Protein AF-A0AAN6E9J6-F1 (afdb_monomer)

Foldseek 3Di:
DVCVVPVVVVVVVVVVVVVVDDPVVVVVDDPDDPDDPVPPPQVQLLVLLVVLLCLLQPVCSVVVLCVVCVVPVVVSVCNSRVVSRVPQSPPPPPHNLRSLLVVLLVVLVVPPVVVNVSSLSSSVSVPDDPVSNVVSNVVSVVVVVVVVVVVD

Sequence (152 aa):
MVTTIGTPRIINSTAALMDAVPETIKERLPKTSLRCKDDYNYDAIRQRGLDMWKGVYSKQAEKLEGKIGGWYPDLLEVIQTDLYGRILSDCRILDAKSTELCTIGALFPSNVPAQLKSHVIGAGRLGASSDEIEAAKAIAKLVCIQATALRD

Solvent-accessible surface area (backbone atoms only — not comparable to full-atom values): 8364 Å² total; per-residue (Å²): 110,81,59,72,77,47,48,66,57,52,53,53,53,49,52,56,48,56,71,72,50,54,67,83,56,60,73,72,48,81,92,63,74,89,80,51,80,88,70,67,49,61,68,62,28,32,50,46,3,48,52,46,47,38,52,41,43,44,94,48,32,66,63,50,48,55,52,44,36,71,73,38,52,68,58,41,50,46,44,34,33,50,46,27,14,64,55,57,48,50,54,89,84,42,48,68,32,58,42,32,43,52,47,41,32,56,31,56,79,63,72,41,66,72,56,35,55,49,40,56,56,9,20,43,65,53,67,40,49,72,66,59,53,51,49,32,50,48,55,30,49,51,54,51,52,55,62,53,67,76,74,115

pLDDT: mean 92.51, std 9.11, range [45.44, 98.62]

Mean predicted aligned error: 4.1 Å

Structure (mmCIF, N/CA/C/O backbone):
data_AF-A0AAN6E9J6-F1
#
_entry.id   AF-A0AAN6E9J6-F1
#
loop_
_atom_site.group_PDB
_atom_site.id
_atom_site.type_symbol
_atom_site.label_atom_id
_atom_site.label_alt_id
_atom_site.label_comp_id
_atom_site.label_asym_id
_atom_site.label_entity_id
_atom_site.label_seq_id
_atom_site.pdbx_PDB_ins_code
_atom_site.Cartn_x
_atom_site.Cartn_y
_atom_site.Cartn_z
_atom_site.occupancy
_atom_site.B_iso_or_equiv
_atom_site.auth_seq_id
_atom_site.auth_comp_id
_atom_site.auth_asym_id
_atom_site.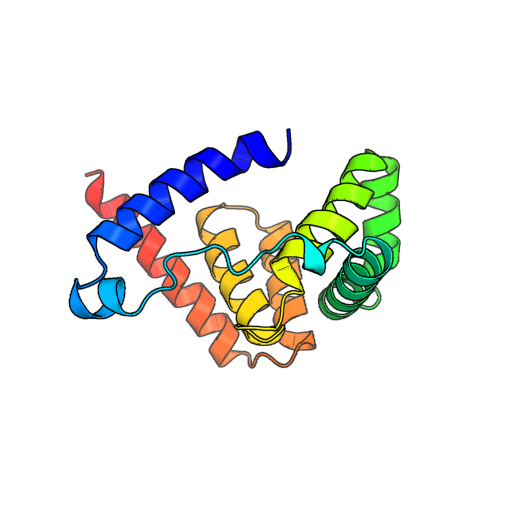auth_atom_id
_atom_site.pdbx_PDB_model_num
ATOM 1 N N . MET A 1 1 ? 17.278 -0.990 7.251 1.00 58.69 1 MET A N 1
ATOM 2 C CA . MET A 1 1 ? 16.786 0.388 7.495 1.00 58.69 1 MET A CA 1
ATOM 3 C C . MET A 1 1 ? 15.333 0.616 7.076 1.00 58.69 1 MET A C 1
ATOM 5 O O . MET A 1 1 ? 14.624 1.253 7.841 1.00 58.69 1 MET A O 1
ATOM 9 N N . VAL A 1 2 ? 14.850 0.110 5.927 1.00 69.38 2 VAL A N 1
ATOM 10 C CA . VAL A 1 2 ? 13.437 0.297 5.502 1.00 69.38 2 VAL A CA 1
ATOM 11 C C . VAL A 1 2 ? 12.441 -0.186 6.567 1.00 69.38 2 VAL A C 1
ATOM 13 O O . VAL A 1 2 ? 11.518 0.534 6.937 1.00 69.38 2 VAL A O 1
ATOM 16 N N . THR A 1 3 ? 12.674 -1.370 7.132 1.00 74.50 3 THR A N 1
ATOM 17 C CA . THR A 1 3 ? 11.813 -1.969 8.162 1.00 74.50 3 THR A CA 1
ATOM 18 C C . THR A 1 3 ? 11.868 -1.222 9.496 1.00 74.50 3 THR A C 1
ATOM 20 O O . THR A 1 3 ? 10.846 -1.024 10.140 1.00 74.50 3 THR A O 1
ATOM 23 N N . THR A 1 4 ? 13.036 -0.732 9.913 1.00 82.56 4 THR A N 1
ATOM 24 C CA . THR A 1 4 ? 13.220 -0.138 11.248 1.00 82.56 4 THR A CA 1
ATOM 25 C C . THR A 1 4 ? 12.529 1.216 11.423 1.00 82.56 4 THR A C 1
ATOM 27 O O . THR A 1 4 ? 12.184 1.568 12.545 1.00 82.56 4 THR A O 1
ATOM 30 N N . ILE A 1 5 ? 12.285 1.960 10.337 1.00 85.12 5 ILE A N 1
ATOM 31 C CA . ILE A 1 5 ? 11.584 3.257 10.382 1.00 85.12 5 ILE A CA 1
ATOM 32 C C . ILE A 1 5 ? 10.061 3.069 10.552 1.00 85.12 5 ILE A C 1
ATOM 34 O O . ILE A 1 5 ? 9.398 3.904 11.166 1.00 85.12 5 ILE A O 1
ATOM 38 N N . GLY A 1 6 ? 9.497 1.975 10.022 1.00 87.81 6 GLY A N 1
ATOM 39 C CA . GLY A 1 6 ? 8.046 1.740 9.989 1.00 87.81 6 GLY A CA 1
ATOM 40 C C . GLY A 1 6 ? 7.529 0.708 10.994 1.00 87.81 6 GLY A C 1
ATOM 41 O O . GLY A 1 6 ? 6.453 0.895 11.562 1.00 87.81 6 GLY A O 1
ATOM 42 N N . THR A 1 7 ? 8.284 -0.363 11.254 1.00 90.75 7 THR A N 1
ATOM 43 C CA . THR A 1 7 ? 7.815 -1.508 12.053 1.00 90.75 7 THR A CA 1
ATOM 44 C C . THR A 1 7 ? 7.352 -1.130 13.465 1.00 90.75 7 THR A C 1
ATOM 46 O O . THR A 1 7 ? 6.261 -1.562 13.834 1.00 90.75 7 THR A O 1
ATOM 49 N N . PRO A 1 8 ? 8.071 -0.298 14.250 1.00 92.81 8 PRO A N 1
ATOM 50 C CA . PRO A 1 8 ? 7.597 0.085 15.583 1.00 92.81 8 PRO A CA 1
ATOM 51 C C . PRO A 1 8 ? 6.229 0.783 15.559 1.00 92.81 8 PRO A C 1
ATOM 53 O O . PRO A 1 8 ? 5.381 0.518 16.409 1.00 92.81 8 PRO A O 1
ATOM 56 N N . ARG A 1 9 ? 5.974 1.631 14.549 1.00 90.75 9 ARG A N 1
ATOM 57 C CA . ARG A 1 9 ? 4.670 2.292 14.380 1.00 90.75 9 ARG A CA 1
ATOM 58 C C . ARG A 1 9 ? 3.576 1.278 14.066 1.00 90.75 9 ARG A C 1
ATOM 60 O O . ARG A 1 9 ? 2.510 1.357 14.660 1.00 90.75 9 ARG A O 1
ATOM 67 N N . ILE A 1 10 ? 3.851 0.311 13.188 1.00 91.88 10 ILE A N 1
ATOM 68 C CA . ILE A 1 10 ? 2.895 -0.753 12.847 1.00 91.88 10 ILE A CA 1
ATOM 69 C C . ILE A 1 10 ? 2.544 -1.589 14.082 1.00 91.88 10 ILE A C 1
ATOM 71 O O . ILE A 1 10 ? 1.364 -1.856 14.299 1.00 91.88 10 ILE A O 1
ATOM 75 N N . ILE A 1 11 ? 3.529 -1.962 14.908 1.00 94.50 11 ILE A N 1
ATOM 76 C CA . ILE A 1 11 ? 3.296 -2.720 16.149 1.00 94.50 11 ILE A CA 1
ATOM 77 C C . ILE A 1 11 ? 2.343 -1.947 17.068 1.00 94.50 11 ILE A C 1
ATOM 79 O O . ILE A 1 11 ? 1.299 -2.474 17.448 1.00 94.50 11 ILE A O 1
ATOM 83 N N . ASN A 1 12 ? 2.653 -0.680 17.351 1.00 93.50 12 ASN A N 1
ATOM 84 C CA . ASN A 1 12 ? 1.847 0.145 18.252 1.00 93.50 12 ASN A CA 1
ATOM 85 C C . ASN A 1 12 ? 0.436 0.400 17.703 1.00 93.50 12 ASN A C 1
ATOM 87 O O . ASN A 1 12 ? -0.544 0.280 18.433 1.00 93.50 12 ASN A O 1
ATOM 91 N N . SER A 1 13 ? 0.315 0.722 16.412 1.00 90.88 13 SER A N 1
ATOM 92 C CA . SER A 1 13 ? -0.986 0.948 15.775 1.00 90.88 13 SER A CA 1
ATOM 93 C C . SER A 1 13 ? -1.835 -0.320 15.729 1.00 90.88 13 SER A C 1
ATOM 95 O O . SER A 1 13 ? -3.045 -0.237 15.909 1.00 90.88 13 SER A O 1
ATOM 97 N N . THR A 1 14 ? -1.221 -1.488 15.526 1.00 94.31 14 THR A N 1
ATOM 98 C CA . THR A 1 14 ? -1.943 -2.766 15.541 1.00 94.31 14 THR A CA 1
ATOM 99 C C . THR A 1 14 ? -2.424 -3.101 16.947 1.00 94.31 14 THR A C 1
ATOM 101 O O . THR A 1 14 ? -3.573 -3.495 17.094 1.00 94.31 14 THR A O 1
ATOM 104 N N . ALA A 1 15 ? -1.598 -2.902 17.980 1.00 95.62 15 ALA A N 1
ATOM 105 C CA . ALA A 1 15 ? -2.017 -3.105 19.367 1.00 95.62 15 ALA A CA 1
ATOM 106 C C . ALA A 1 15 ? -3.229 -2.224 19.719 1.00 95.62 15 ALA A C 1
ATOM 108 O O . ALA A 1 15 ? -4.266 -2.745 20.114 1.00 95.62 15 ALA A O 1
ATOM 109 N N . ALA A 1 16 ? -3.145 -0.918 19.443 1.00 93.00 16 ALA A N 1
ATOM 110 C CA . ALA A 1 16 ? -4.244 0.016 19.688 1.00 93.00 16 ALA A CA 1
ATOM 111 C C . ALA A 1 16 ? -5.513 -0.318 18.880 1.00 93.00 16 ALA A C 1
ATOM 113 O O . ALA A 1 16 ? -6.625 -0.185 19.386 1.00 93.00 16 ALA A O 1
ATOM 114 N N . LEU A 1 17 ? -5.363 -0.774 17.628 1.00 92.56 17 LEU A N 1
ATOM 115 C CA . LEU A 1 17 ? -6.491 -1.261 16.833 1.00 92.56 17 LEU A CA 1
ATOM 116 C C . LEU A 1 17 ? -7.134 -2.475 17.504 1.00 92.56 17 LEU A C 1
ATOM 118 O O . LEU A 1 17 ? -8.349 -2.506 17.663 1.00 92.56 17 LEU A O 1
ATOM 122 N N . MET A 1 18 ? -6.333 -3.460 17.908 1.00 95.75 18 MET A N 1
ATOM 123 C CA . MET A 1 18 ? -6.840 -4.667 18.549 1.00 95.75 18 MET A CA 1
ATOM 124 C C . MET A 1 18 ? -7.546 -4.356 19.870 1.00 95.75 18 MET A C 1
ATOM 126 O O . MET A 1 18 ? -8.576 -4.965 20.129 1.00 95.75 18 MET A O 1
ATOM 130 N N . ASP A 1 19 ? -7.091 -3.382 20.655 1.00 95.69 19 ASP A N 1
ATOM 131 C CA . ASP A 1 19 ? -7.790 -2.957 21.877 1.00 95.69 19 ASP A CA 1
ATOM 132 C C . ASP A 1 19 ? -9.204 -2.422 21.592 1.00 95.69 19 ASP A C 1
ATOM 134 O O . ASP A 1 19 ? -10.127 -2.668 22.366 1.00 95.69 19 ASP A O 1
ATOM 138 N N . ALA A 1 20 ? -9.397 -1.749 20.454 1.00 94.12 20 ALA A N 1
ATOM 139 C CA . ALA A 1 20 ? -10.686 -1.193 20.040 1.00 94.12 20 ALA A CA 1
ATOM 140 C C . ALA A 1 20 ? -11.615 -2.200 19.328 1.00 94.12 20 ALA A C 1
ATOM 142 O O . ALA A 1 20 ? -12.809 -1.934 19.174 1.00 94.12 20 ALA A O 1
ATOM 143 N N . VAL A 1 21 ? -11.100 -3.343 18.862 1.00 95.88 21 VAL A N 1
ATOM 144 C CA . VAL A 1 21 ? -11.899 -4.360 18.158 1.00 95.88 21 VAL A CA 1
ATOM 145 C C . VAL A 1 21 ? -12.730 -5.173 19.170 1.00 95.88 21 VAL A C 1
ATOM 147 O O . VAL A 1 21 ? -12.165 -5.701 20.127 1.00 95.88 21 VAL A O 1
ATOM 150 N N . PRO A 1 22 ? -14.051 -5.351 18.969 1.00 97.50 22 PRO A N 1
ATOM 151 C CA . PRO A 1 22 ? -14.873 -6.189 19.847 1.00 97.50 22 PRO A CA 1
ATOM 152 C C . PRO A 1 22 ? -14.409 -7.652 19.895 1.00 97.50 22 PRO A C 1
ATOM 154 O O . PRO A 1 22 ? -14.002 -8.208 18.872 1.00 97.50 22 PRO A O 1
ATOM 157 N N . GLU A 1 23 ? -14.553 -8.316 21.048 1.00 97.31 23 GLU A N 1
ATOM 158 C CA . GLU A 1 23 ? -14.145 -9.725 21.224 1.00 97.31 23 GLU A CA 1
ATOM 159 C C . GLU A 1 23 ? -14.807 -10.671 20.213 1.00 97.31 23 GLU A C 1
ATOM 161 O O . GLU A 1 23 ? -14.140 -11.518 19.621 1.00 97.31 23 GLU A O 1
ATOM 166 N N . THR A 1 24 ? -16.083 -10.440 19.894 1.00 97.44 24 THR A N 1
ATOM 167 C CA . THR A 1 24 ? -16.825 -11.220 18.888 1.00 97.44 24 THR A CA 1
ATOM 168 C C . THR A 1 24 ? -16.195 -11.168 17.492 1.00 97.44 24 THR A C 1
ATOM 170 O O . THR A 1 24 ? -16.361 -12.089 16.692 1.00 97.44 24 THR A O 1
ATOM 173 N N . ILE A 1 25 ? -15.456 -10.101 17.172 1.00 96.62 25 ILE A N 1
ATOM 174 C CA . ILE A 1 25 ? -14.692 -9.988 15.928 1.00 96.62 25 ILE A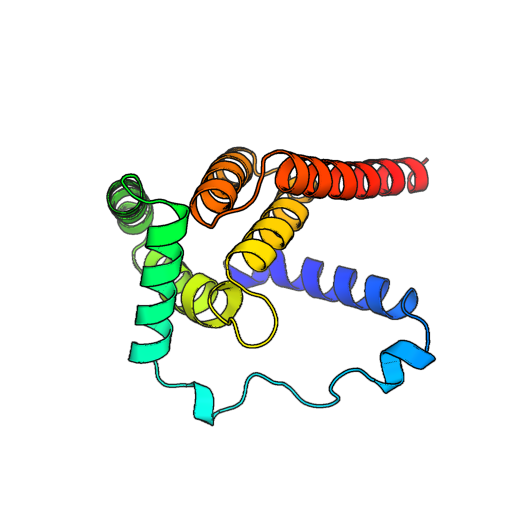 CA 1
ATOM 175 C C . ILE A 1 25 ? -13.313 -10.627 16.091 1.00 96.62 25 ILE A C 1
ATOM 177 O O . ILE A 1 25 ? -12.891 -11.365 15.201 1.00 96.62 25 ILE A O 1
ATOM 181 N N . LYS A 1 26 ? -12.629 -10.420 17.227 1.00 95.62 26 LYS A N 1
ATOM 182 C CA . LYS A 1 26 ? -11.315 -11.031 17.512 1.00 95.62 26 LYS A CA 1
ATOM 183 C C . LYS A 1 26 ? -11.342 -12.555 17.448 1.00 95.62 26 LYS A C 1
ATOM 185 O O . LYS A 1 26 ? -10.375 -13.170 16.989 1.00 95.62 26 LYS A O 1
ATOM 190 N N . GLU A 1 27 ? -12.432 -13.174 17.891 1.00 96.44 27 GLU A N 1
ATOM 191 C CA . GLU A 1 27 ? -12.649 -14.623 17.819 1.00 96.44 27 GLU A CA 1
ATOM 192 C C . GLU A 1 27 ? -12.681 -15.142 16.377 1.00 96.44 27 GLU A C 1
ATOM 194 O O . GLU A 1 27 ? -12.218 -16.249 16.115 1.00 96.44 27 GLU A O 1
ATOM 199 N N . ARG A 1 28 ? -13.142 -14.317 15.431 1.00 95.44 28 ARG A N 1
ATOM 200 C CA . ARG A 1 28 ? -13.255 -14.656 14.004 1.00 95.44 28 ARG A CA 1
ATOM 201 C C . ARG A 1 28 ? -11.976 -14.392 13.207 1.00 95.44 28 ARG A C 1
ATOM 203 O O . ARG A 1 28 ? -11.907 -14.776 12.041 1.00 95.44 28 ARG A O 1
ATOM 210 N N . LEU A 1 29 ? -10.983 -13.720 13.793 1.00 93.19 29 LEU A N 1
ATOM 211 C CA . LEU A 1 29 ? -9.716 -13.439 13.116 1.00 93.19 29 LEU A CA 1
ATOM 212 C C . LEU A 1 29 ? -8.848 -14.705 12.997 1.00 93.19 29 LEU A C 1
ATOM 214 O O . LEU A 1 29 ? -8.833 -15.521 13.926 1.00 93.19 29 LEU A O 1
ATOM 218 N N . PRO A 1 30 ? -8.062 -14.852 11.909 1.00 91.38 30 PRO A N 1
ATOM 219 C CA . PRO A 1 30 ? -7.094 -15.936 11.779 1.00 91.38 30 PRO A CA 1
ATOM 220 C C . PRO A 1 30 ? -6.134 -15.987 12.973 1.00 91.38 30 PRO A C 1
ATOM 222 O O . PRO A 1 30 ? -5.562 -14.971 13.365 1.00 91.38 30 PRO A O 1
ATOM 225 N N . LYS A 1 31 ? -5.935 -17.182 13.542 1.00 90.81 31 LYS A N 1
ATOM 226 C CA . LYS A 1 31 ? -4.993 -17.410 14.657 1.00 90.81 31 LYS A CA 1
ATOM 227 C C . LYS A 1 31 ? -3.589 -17.798 14.190 1.00 90.81 31 LYS A C 1
ATOM 229 O O . LYS A 1 31 ? -2.660 -17.848 14.988 1.00 90.81 31 LYS A O 1
ATOM 234 N N . THR A 1 32 ? -3.432 -18.052 12.895 1.00 90.81 32 THR A N 1
ATOM 235 C CA . THR A 1 32 ? -2.164 -18.385 12.247 1.00 90.81 32 THR A CA 1
ATOM 236 C C . THR A 1 32 ? -1.900 -17.429 11.092 1.00 90.81 32 THR A C 1
ATOM 238 O O . THR A 1 32 ? -2.826 -16.875 10.498 1.00 90.81 32 THR A O 1
ATOM 241 N N . SER A 1 33 ? -0.623 -17.240 10.759 1.00 88.19 33 SER A N 1
ATOM 242 C CA . SER A 1 33 ? -0.229 -16.416 9.616 1.00 88.19 33 SER A CA 1
ATOM 243 C C . SER A 1 33 ? -0.788 -16.991 8.314 1.00 88.19 33 SER A C 1
ATOM 245 O O . SER A 1 33 ? -0.578 -18.164 8.016 1.00 88.19 33 SER A O 1
ATOM 247 N N . LEU A 1 34 ? -1.432 -16.140 7.511 1.00 85.75 34 LEU A N 1
ATOM 248 C CA . LEU A 1 34 ? -1.798 -16.464 6.127 1.00 85.75 34 LEU A CA 1
ATOM 249 C C . LEU A 1 34 ? -0.588 -16.427 5.180 1.00 85.75 34 LEU A C 1
ATOM 251 O O . LEU A 1 34 ? -0.661 -16.910 4.058 1.00 85.75 34 LEU A O 1
ATOM 255 N N . ARG A 1 35 ? 0.537 -15.853 5.621 1.00 84.62 35 ARG A N 1
ATOM 256 C CA . ARG A 1 35 ? 1.815 -15.920 4.904 1.00 84.62 35 ARG A CA 1
ATOM 257 C C . ARG A 1 35 ? 2.526 -17.190 5.354 1.00 84.62 35 ARG A C 1
ATOM 259 O O . ARG A 1 35 ? 3.047 -17.219 6.474 1.00 84.62 35 ARG A O 1
ATOM 266 N N . CYS A 1 36 ? 2.485 -18.229 4.526 1.00 79.00 36 CYS A N 1
ATOM 267 C CA . CYS A 1 36 ? 3.078 -19.534 4.817 1.00 79.00 36 CYS A CA 1
ATOM 268 C C . CYS A 1 36 ? 4.359 -19.763 4.003 1.00 79.00 36 CYS A C 1
ATOM 270 O O . CYS A 1 36 ? 4.650 -19.022 3.063 1.00 79.00 36 CYS A O 1
ATOM 272 N N . LYS A 1 37 ? 5.151 -20.780 4.372 1.00 69.31 37 LYS A N 1
ATOM 273 C CA . LYS A 1 37 ? 6.424 -21.052 3.687 1.00 69.31 37 LYS A CA 1
ATOM 274 C C . LYS A 1 37 ? 6.254 -21.470 2.226 1.00 69.31 37 LYS A C 1
ATOM 276 O O . LYS A 1 37 ? 7.134 -21.201 1.413 1.00 69.31 37 LYS A O 1
ATOM 281 N N . ASP A 1 38 ? 5.113 -22.052 1.894 1.00 66.69 38 ASP A N 1
ATOM 282 C CA . ASP A 1 38 ? 4.823 -22.511 0.539 1.00 66.69 38 ASP A CA 1
ATOM 283 C C . ASP A 1 38 ? 4.576 -21.331 -0.429 1.00 66.69 38 ASP A C 1
ATOM 285 O O . ASP A 1 38 ? 4.674 -21.493 -1.642 1.00 66.69 38 ASP A O 1
ATOM 289 N N . ASP A 1 39 ? 4.384 -20.109 0.095 1.00 70.44 39 ASP A N 1
ATOM 290 C CA . ASP A 1 39 ? 4.260 -18.868 -0.686 1.00 70.44 39 ASP A CA 1
ATOM 291 C C . ASP A 1 39 ? 5.623 -18.260 -1.109 1.00 70.44 39 ASP A C 1
ATOM 293 O O . ASP A 1 39 ? 5.657 -17.201 -1.744 1.00 70.44 39 ASP A O 1
ATOM 297 N N . TYR A 1 40 ? 6.766 -18.874 -0.762 1.00 77.88 40 TYR A N 1
ATOM 298 C CA . TYR A 1 40 ? 8.116 -18.327 -1.000 1.00 77.88 40 TYR A CA 1
ATOM 299 C C . TYR A 1 40 ? 8.683 -18.571 -2.414 1.00 77.88 40 TYR A C 1
ATOM 301 O O . TYR A 1 40 ? 9.898 -18.666 -2.582 1.00 77.88 40 TYR A O 1
ATOM 309 N N . ASN A 1 41 ? 7.851 -18.606 -3.459 1.00 91.19 41 ASN A N 1
ATOM 310 C CA . ASN A 1 41 ? 8.364 -18.548 -4.832 1.00 91.19 41 ASN A CA 1
ATOM 311 C C . ASN A 1 41 ? 8.796 -17.109 -5.166 1.00 91.19 41 ASN A C 1
ATOM 313 O O . ASN A 1 41 ? 7.957 -16.245 -5.433 1.00 91.19 41 ASN A O 1
ATOM 317 N N . TYR A 1 42 ? 10.107 -16.861 -5.124 1.00 92.12 42 TYR A N 1
ATOM 318 C CA . TYR A 1 42 ? 10.692 -15.539 -5.346 1.00 92.12 42 TYR A CA 1
ATOM 319 C C . TYR A 1 42 ? 10.289 -14.934 -6.697 1.00 92.12 42 TYR A C 1
ATOM 321 O O . TYR A 1 42 ? 9.823 -13.797 -6.722 1.00 92.12 42 TYR A O 1
ATOM 329 N N . ASP A 1 43 ? 10.387 -15.690 -7.792 1.00 94.69 43 ASP A N 1
ATOM 330 C CA . ASP A 1 43 ? 10.079 -15.174 -9.130 1.00 94.69 43 ASP A CA 1
ATOM 331 C C . ASP A 1 43 ? 8.604 -14.793 -9.251 1.00 94.69 43 ASP A C 1
ATOM 333 O O . ASP A 1 43 ? 8.271 -13.718 -9.750 1.00 94.69 43 ASP A O 1
ATOM 337 N N . ALA A 1 44 ? 7.710 -15.625 -8.709 1.00 93.31 44 ALA A N 1
ATOM 338 C CA . ALA A 1 44 ? 6.282 -15.333 -8.692 1.00 93.31 44 ALA A CA 1
ATOM 339 C C . ALA A 1 44 ? 5.962 -14.086 -7.854 1.00 93.31 44 ALA A C 1
ATOM 341 O O . ALA A 1 44 ? 5.143 -13.269 -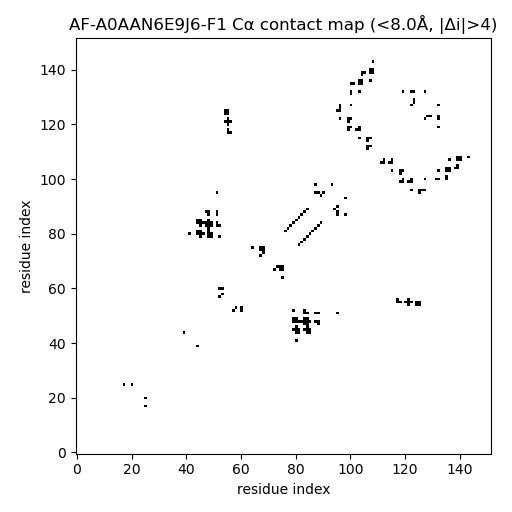8.268 1.00 93.31 44 ALA A O 1
ATOM 342 N N . ILE A 1 45 ? 6.608 -13.927 -6.691 1.00 94.81 45 ILE A N 1
ATOM 343 C CA . ILE A 1 45 ? 6.488 -12.748 -5.818 1.00 94.81 45 ILE A CA 1
ATOM 344 C C . ILE A 1 45 ? 6.958 -11.488 -6.540 1.00 94.81 45 ILE A C 1
ATOM 346 O O . ILE A 1 45 ? 6.259 -10.474 -6.549 1.00 94.81 45 ILE A O 1
ATOM 350 N N . ARG A 1 46 ? 8.144 -11.548 -7.142 1.00 96.19 46 ARG A N 1
ATOM 351 C CA . ARG A 1 46 ? 8.738 -10.412 -7.831 1.00 96.19 46 ARG A CA 1
ATOM 352 C C . ARG A 1 46 ? 7.898 -10.009 -9.036 1.00 96.19 46 ARG A C 1
ATOM 354 O O . ARG A 1 46 ? 7.630 -8.825 -9.212 1.00 96.19 46 ARG A O 1
ATOM 361 N N . GLN A 1 47 ? 7.413 -10.980 -9.809 1.00 97.12 47 GLN A N 1
ATOM 362 C CA . GLN A 1 47 ? 6.575 -10.724 -10.976 1.00 97.12 47 GLN A CA 1
ATOM 363 C C . GLN A 1 47 ? 5.283 -9.988 -10.603 1.00 97.12 47 GLN A C 1
ATOM 365 O O . GLN A 1 47 ? 5.031 -8.906 -11.128 1.00 97.12 47 GLN A O 1
ATOM 370 N N . ARG A 1 48 ? 4.512 -10.495 -9.630 1.00 95.94 48 ARG A N 1
ATOM 371 C CA . ARG A 1 48 ? 3.281 -9.808 -9.195 1.00 95.94 48 ARG A CA 1
ATOM 372 C C . ARG A 1 48 ? 3.550 -8.431 -8.577 1.00 95.94 48 ARG A C 1
ATOM 374 O O . ARG A 1 48 ? 2.733 -7.522 -8.715 1.00 95.94 48 ARG A O 1
ATOM 381 N N . GLY A 1 49 ? 4.711 -8.251 -7.940 1.00 97.44 49 GLY A N 1
ATOM 382 C CA . GLY A 1 49 ? 5.157 -6.953 -7.439 1.00 97.44 49 GLY A CA 1
ATOM 383 C C . GLY A 1 49 ? 5.393 -5.946 -8.562 1.00 97.44 49 GLY A C 1
ATOM 384 O O . GLY A 1 49 ? 4.899 -4.821 -8.496 1.00 97.44 49 GLY A O 1
ATOM 385 N N . LEU A 1 50 ? 6.079 -6.364 -9.629 1.00 98.00 50 LEU A N 1
ATOM 386 C CA . LEU A 1 50 ? 6.281 -5.545 -10.826 1.00 98.00 50 LEU A CA 1
ATOM 387 C C . LEU A 1 50 ? 4.968 -5.217 -11.537 1.00 98.00 50 LEU A C 1
ATOM 389 O O . LEU A 1 50 ? 4.805 -4.096 -12.020 1.00 98.00 50 LEU A O 1
ATOM 393 N N . ASP A 1 51 ? 4.033 -6.161 -11.594 1.00 97.62 51 ASP A N 1
ATOM 394 C CA . ASP A 1 51 ? 2.730 -5.942 -12.224 1.00 97.62 51 ASP A CA 1
ATOM 395 C C . ASP A 1 51 ? 1.922 -4.889 -11.458 1.00 97.62 51 ASP A C 1
ATOM 397 O O . ASP A 1 51 ? 1.419 -3.934 -12.057 1.00 97.62 51 ASP A O 1
ATOM 401 N N . MET A 1 52 ? 1.887 -4.978 -10.124 1.00 97.81 52 MET A N 1
ATOM 402 C CA . MET A 1 52 ? 1.251 -3.952 -9.298 1.00 97.81 52 MET A CA 1
ATOM 403 C C . MET A 1 52 ? 1.968 -2.599 -9.403 1.00 97.81 52 MET A C 1
ATOM 405 O O . MET A 1 52 ? 1.312 -1.572 -9.574 1.00 97.81 52 MET A O 1
ATOM 409 N N . TRP A 1 53 ? 3.302 -2.579 -9.364 1.00 98.06 53 TRP A N 1
ATOM 410 C CA . TRP A 1 53 ? 4.107 -1.366 -9.542 1.00 98.06 53 TRP A CA 1
ATOM 411 C C . TRP A 1 53 ? 3.785 -0.657 -10.866 1.00 98.06 53 TRP A C 1
ATOM 413 O O . TRP A 1 53 ? 3.541 0.553 -10.895 1.00 98.06 53 TRP A O 1
ATOM 423 N N . LYS A 1 54 ? 3.712 -1.408 -1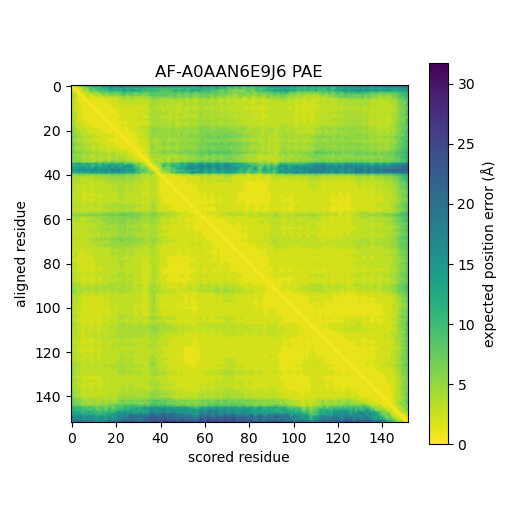1.971 1.00 97.88 54 LYS A N 1
ATOM 424 C CA . LYS A 1 54 ? 3.327 -0.885 -13.290 1.00 97.88 54 LYS A CA 1
ATOM 425 C C . LYS A 1 54 ? 1.879 -0.405 -13.318 1.00 97.88 54 LYS A C 1
ATOM 427 O O . LYS A 1 54 ? 1.612 0.622 -13.939 1.00 97.88 54 LYS A O 1
ATOM 432 N N . GLY A 1 55 ? 0.962 -1.086 -12.632 1.00 97.00 55 GLY A N 1
ATOM 433 C CA . GLY A 1 55 ? -0.423 -0.633 -12.479 1.00 97.00 55 GLY A CA 1
ATOM 434 C C . GLY A 1 55 ? -0.517 0.731 -11.788 1.00 97.00 55 GLY A C 1
ATOM 435 O O . GLY A 1 55 ? -1.192 1.637 -12.280 1.00 97.00 55 GLY A O 1
ATOM 436 N N . VAL A 1 56 ? 0.237 0.917 -10.701 1.00 97.69 56 VAL A N 1
ATOM 437 C CA . VAL A 1 56 ? 0.268 2.165 -9.922 1.00 97.69 56 VAL A CA 1
ATOM 438 C C . VAL A 1 56 ? 0.940 3.299 -10.700 1.00 97.69 56 VAL A C 1
ATOM 440 O O . VAL A 1 56 ? 0.371 4.387 -10.830 1.00 97.69 56 VAL A O 1
ATOM 443 N N . TYR A 1 57 ? 2.139 3.085 -11.251 1.00 97.75 57 TYR A N 1
ATOM 444 C CA . TYR A 1 57 ? 2.952 4.171 -11.820 1.00 97.75 57 TYR A CA 1
ATOM 445 C C . TYR A 1 57 ? 2.842 4.326 -13.341 1.00 97.75 57 TYR A C 1
ATOM 447 O O . TYR A 1 57 ? 3.134 5.409 -13.859 1.00 97.75 57 TYR A O 1
ATOM 455 N N . SER A 1 58 ? 2.373 3.310 -14.068 1.00 96.25 58 SER A N 1
ATOM 456 C CA . SER A 1 58 ? 2.203 3.324 -15.527 1.00 96.25 58 SER A CA 1
ATOM 457 C C . SER A 1 58 ? 3.460 3.866 -16.235 1.00 96.25 58 SER A C 1
ATOM 459 O O . SER A 1 58 ? 4.573 3.442 -15.937 1.00 96.25 58 SER A O 1
ATOM 461 N N . LYS A 1 59 ? 3.321 4.861 -17.121 1.00 95.06 59 LYS A N 1
ATOM 462 C CA . LYS A 1 59 ? 4.423 5.504 -17.862 1.00 95.06 59 LYS A CA 1
ATOM 463 C C . LYS A 1 59 ? 5.515 6.126 -16.974 1.00 95.06 59 LYS A C 1
ATOM 465 O O . LYS A 1 59 ? 6.560 6.508 -17.486 1.00 95.06 59 LYS A O 1
ATOM 470 N N . GLN A 1 60 ? 5.272 6.317 -15.674 1.00 95.06 60 GLN A N 1
ATOM 471 C CA . GLN A 1 60 ? 6.270 6.851 -14.741 1.00 95.06 60 GLN A CA 1
ATOM 472 C C . GLN A 1 60 ? 7.125 5.760 -14.081 1.00 95.06 60 GLN A C 1
ATOM 474 O O . GLN A 1 60 ? 8.115 6.117 -13.443 1.00 95.06 60 GLN A O 1
ATOM 479 N N . ALA A 1 61 ? 6.769 4.477 -14.234 1.00 96.56 61 ALA A N 1
ATOM 480 C CA . ALA A 1 61 ? 7.432 3.354 -13.572 1.00 96.56 61 ALA A CA 1
ATOM 481 C C . ALA A 1 61 ? 8.942 3.333 -13.849 1.00 96.56 61 ALA A C 1
ATOM 483 O O . ALA A 1 61 ? 9.725 3.508 -12.922 1.00 96.56 61 ALA A O 1
ATOM 484 N N . GLU A 1 62 ? 9.348 3.257 -15.119 1.00 96.94 62 GLU A N 1
ATOM 485 C CA . GLU A 1 62 ? 10.764 3.166 -15.518 1.00 96.94 62 GLU A CA 1
ATOM 486 C C . GLU A 1 62 ? 11.591 4.371 -15.049 1.00 96.94 62 GLU A C 1
ATOM 488 O O . GLU A 1 62 ? 12.718 4.239 -14.573 1.00 96.94 62 GLU A O 1
ATOM 493 N N . LYS A 1 63 ? 11.015 5.578 -15.122 1.00 97.06 63 LYS A N 1
ATOM 494 C CA . LYS A 1 63 ? 11.686 6.793 -14.639 1.00 97.06 63 LYS A CA 1
ATOM 495 C C . LYS A 1 63 ? 11.913 6.742 -13.127 1.00 97.06 63 LYS A C 1
ATOM 497 O O . LYS A 1 63 ? 12.947 7.207 -12.646 1.00 97.06 63 LYS A O 1
ATOM 502 N N . LEU A 1 64 ? 10.934 6.244 -12.373 1.00 96.62 64 LEU A N 1
ATOM 503 C CA . LEU A 1 64 ? 11.038 6.119 -10.924 1.00 96.62 64 LEU A CA 1
ATOM 504 C C . LEU A 1 64 ? 12.019 5.008 -10.534 1.00 96.62 64 LEU A C 1
ATOM 506 O O . LEU A 1 64 ? 12.822 5.216 -9.628 1.00 96.62 64 LEU A O 1
ATOM 510 N N . GLU A 1 65 ? 12.014 3.891 -11.260 1.00 97.62 65 GLU A N 1
ATOM 511 C CA . GLU A 1 65 ? 12.985 2.801 -11.128 1.00 97.62 65 GLU A CA 1
ATOM 512 C C . GLU A 1 65 ? 14.411 3.301 -11.348 1.00 97.62 65 GLU A C 1
ATOM 514 O O . GLU A 1 65 ? 15.245 3.151 -10.461 1.00 97.62 65 GLU A O 1
ATOM 519 N N . GLY A 1 66 ? 14.684 3.990 -12.461 1.00 98.00 66 GLY A N 1
ATOM 520 C CA . GLY A 1 66 ? 16.011 4.548 -12.734 1.00 98.00 66 GLY A CA 1
ATOM 521 C C . GLY A 1 66 ? 16.468 5.540 -11.661 1.00 98.00 66 GLY A C 1
ATOM 522 O O . GLY A 1 66 ? 17.636 5.557 -11.278 1.00 98.00 66 GLY A O 1
ATOM 523 N N . LYS A 1 67 ? 15.540 6.333 -11.112 1.00 97.75 67 LYS A N 1
ATOM 524 C CA . LYS A 1 67 ? 15.833 7.280 -10.030 1.00 97.75 67 LYS A CA 1
ATOM 525 C C . LYS A 1 67 ? 16.184 6.574 -8.718 1.00 97.75 67 LYS A C 1
ATOM 527 O O . LYS A 1 67 ? 17.200 6.907 -8.118 1.00 97.75 67 LYS A O 1
ATOM 532 N N . ILE A 1 68 ? 15.356 5.630 -8.267 1.00 96.94 68 ILE A N 1
ATOM 533 C CA . ILE A 1 68 ? 15.574 4.907 -7.003 1.00 96.94 68 ILE A CA 1
ATOM 534 C C . ILE A 1 68 ? 16.782 3.976 -7.126 1.00 96.94 68 ILE A C 1
ATOM 536 O O . ILE A 1 68 ? 17.633 3.973 -6.242 1.00 96.94 68 ILE A O 1
ATOM 540 N N . GLY A 1 69 ? 16.897 3.241 -8.233 1.00 97.38 69 GLY A N 1
ATOM 541 C CA . GLY A 1 69 ? 18.030 2.361 -8.512 1.00 97.38 69 GLY A CA 1
ATOM 542 C C . GLY A 1 69 ? 19.350 3.123 -8.616 1.00 97.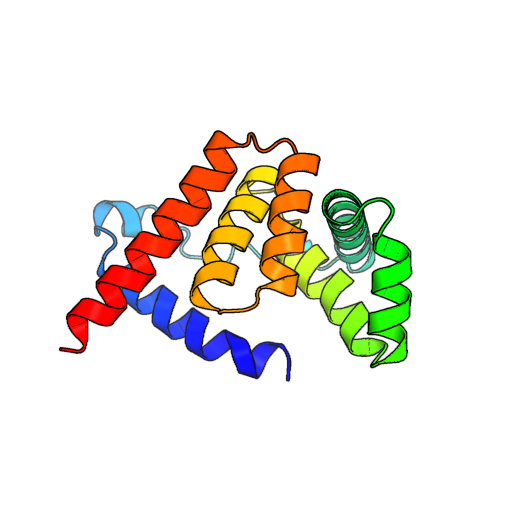38 69 GLY A C 1
ATOM 543 O O . GLY A 1 69 ? 20.365 2.646 -8.121 1.00 97.38 69 GLY A O 1
ATOM 544 N N . GLY A 1 70 ? 19.334 4.344 -9.163 1.00 98.06 70 GLY A N 1
ATOM 545 C CA . GLY A 1 70 ? 20.498 5.233 -9.164 1.00 98.06 70 GLY A CA 1
ATOM 546 C C . GLY A 1 70 ? 20.902 5.740 -7.775 1.00 98.06 70 GLY A C 1
ATOM 547 O O . GLY A 1 70 ? 22.058 6.102 -7.578 1.00 98.06 70 GLY A O 1
ATOM 548 N N . TRP A 1 71 ? 19.981 5.762 -6.804 1.00 96.62 71 TRP A N 1
ATOM 549 C CA . TRP A 1 71 ? 20.305 6.067 -5.407 1.00 96.62 71 TRP A CA 1
ATOM 550 C C . TRP A 1 71 ? 20.846 4.849 -4.670 1.00 96.62 71 TRP A C 1
ATOM 552 O O . TRP A 1 71 ? 21.856 4.951 -3.979 1.00 96.62 71 TRP A O 1
ATOM 562 N N . TYR A 1 72 ? 20.144 3.720 -4.777 1.00 95.69 72 TYR A N 1
ATOM 563 C CA . TYR A 1 72 ? 20.523 2.470 -4.138 1.00 95.69 72 TYR A CA 1
ATOM 564 C C . TYR A 1 72 ? 19.788 1.281 -4.791 1.00 95.69 72 TYR A C 1
ATOM 566 O O . TYR A 1 72 ? 18.583 1.124 -4.577 1.00 95.69 72 TYR A O 1
ATOM 574 N N . PRO A 1 73 ? 20.482 0.419 -5.558 1.00 95.88 73 PRO A N 1
ATOM 575 C CA . PRO A 1 73 ? 19.856 -0.715 -6.242 1.00 95.88 73 PRO A CA 1
ATOM 576 C C . PRO A 1 73 ? 19.117 -1.684 -5.312 1.00 95.88 73 PRO A C 1
ATOM 578 O O . PRO A 1 73 ? 17.985 -2.057 -5.615 1.00 95.88 73 PRO A O 1
ATOM 581 N N . ASP A 1 74 ? 19.682 -2.028 -4.148 1.00 95.38 74 ASP A N 1
ATOM 582 C CA . ASP A 1 74 ? 19.007 -2.958 -3.228 1.00 95.38 74 ASP A CA 1
ATOM 583 C C . ASP A 1 74 ? 17.711 -2.364 -2.670 1.00 95.38 74 ASP A C 1
ATOM 585 O O . ASP A 1 74 ? 16.766 -3.095 -2.388 1.00 95.38 74 ASP A O 1
ATOM 589 N N . LEU A 1 75 ? 17.629 -1.035 -2.518 1.00 94.69 75 LEU A N 1
ATOM 590 C CA . LEU A 1 75 ? 16.384 -0.390 -2.106 1.00 94.69 75 LEU A CA 1
ATOM 591 C C . LEU A 1 75 ? 15.290 -0.608 -3.152 1.00 94.69 75 LEU A C 1
ATOM 593 O O . LEU A 1 75 ? 14.150 -0.880 -2.780 1.00 94.69 75 LEU A O 1
ATOM 597 N N . LEU A 1 76 ? 15.623 -0.492 -4.440 1.00 96.19 76 LEU A N 1
ATOM 598 C CA . LEU A 1 76 ? 14.669 -0.759 -5.512 1.00 96.19 76 LEU A CA 1
ATOM 599 C C . LEU A 1 76 ? 14.207 -2.221 -5.482 1.00 96.19 76 LEU A C 1
ATOM 601 O O . LEU A 1 76 ? 13.005 -2.475 -5.552 1.00 96.19 76 LEU A O 1
ATOM 605 N N . GLU A 1 77 ? 15.140 -3.156 -5.309 1.00 95.56 77 GLU A N 1
ATOM 606 C CA . GLU A 1 77 ? 14.840 -4.588 -5.241 1.00 95.56 77 GLU A CA 1
ATOM 607 C C . GLU A 1 77 ? 13.940 -4.927 -4.039 1.00 95.56 77 GLU A C 1
ATOM 609 O O . GLU A 1 77 ? 12.911 -5.580 -4.203 1.00 95.56 77 GLU A O 1
ATOM 614 N N . VAL A 1 78 ? 14.238 -4.388 -2.851 1.00 95.38 78 VAL A N 1
ATOM 615 C CA . VAL A 1 78 ? 13.387 -4.535 -1.655 1.00 95.38 78 VAL A CA 1
ATOM 616 C C . VAL A 1 78 ? 11.995 -3.938 -1.885 1.00 95.38 78 VAL A C 1
ATOM 618 O O . VAL A 1 78 ? 10.988 -4.528 -1.493 1.00 95.38 78 VAL A O 1
ATOM 621 N N . ILE A 1 79 ? 11.894 -2.775 -2.536 1.00 95.69 79 ILE A N 1
ATOM 622 C CA . ILE A 1 79 ? 10.596 -2.155 -2.836 1.00 95.69 79 ILE A CA 1
ATOM 623 C C . ILE A 1 79 ? 9.777 -3.032 -3.788 1.00 95.69 79 ILE A C 1
ATOM 625 O O . ILE A 1 79 ? 8.609 -3.299 -3.511 1.00 95.69 79 ILE A O 1
ATOM 629 N N . GLN A 1 80 ? 10.353 -3.482 -4.900 1.00 96.31 80 GLN A N 1
ATOM 630 C CA . GLN A 1 80 ? 9.608 -4.227 -5.917 1.00 96.31 80 GLN A CA 1
ATOM 631 C C . GLN A 1 80 ? 9.246 -5.637 -5.443 1.00 96.31 80 GLN A C 1
ATOM 633 O O . GLN A 1 80 ? 8.103 -6.069 -5.606 1.00 96.31 80 GLN A O 1
ATOM 638 N N . THR A 1 81 ? 10.182 -6.335 -4.807 1.00 95.56 81 THR A N 1
ATOM 639 C CA . THR A 1 81 ? 9.995 -7.734 -4.421 1.00 95.56 81 THR A CA 1
ATOM 640 C C . THR A 1 81 ? 9.310 -7.870 -3.068 1.00 95.56 81 THR A C 1
ATOM 642 O O . THR A 1 81 ? 8.317 -8.588 -2.952 1.00 95.56 81 THR A O 1
ATOM 645 N N . ASP A 1 82 ? 9.781 -7.176 -2.033 1.00 93.19 82 ASP A N 1
ATOM 646 C CA . ASP A 1 82 ? 9.238 -7.367 -0.688 1.00 93.19 82 ASP A CA 1
ATOM 647 C C . ASP A 1 82 ? 8.010 -6.491 -0.436 1.00 93.19 82 ASP A C 1
ATOM 649 O O . ASP A 1 82 ? 6.981 -7.001 0.007 1.00 93.19 82 ASP A O 1
ATOM 653 N N . LEU A 1 83 ? 8.063 -5.193 -0.743 1.00 94.56 83 LEU A N 1
ATOM 654 C CA . LEU A 1 83 ? 6.923 -4.308 -0.479 1.00 94.56 83 LEU A CA 1
ATOM 655 C C . LEU A 1 83 ? 5.799 -4.561 -1.488 1.00 94.56 83 LEU A C 1
ATOM 657 O O . LEU A 1 83 ? 4.698 -4.951 -1.104 1.00 94.56 83 LEU A O 1
ATOM 661 N N . TYR A 1 84 ? 6.065 -4.387 -2.779 1.00 96.88 84 TYR A N 1
ATOM 662 C CA . TYR A 1 84 ? 5.051 -4.605 -3.806 1.00 96.88 84 TYR A CA 1
ATOM 663 C C . TYR A 1 84 ? 4.728 -6.092 -3.969 1.00 96.88 84 TYR A C 1
ATOM 665 O O . TYR A 1 84 ? 3.559 -6.467 -3.927 1.00 96.88 84 TYR A O 1
ATOM 673 N N . GLY A 1 85 ? 5.732 -6.960 -4.091 1.00 95.56 85 GLY A N 1
ATOM 674 C CA . GLY A 1 85 ? 5.519 -8.392 -4.311 1.00 95.56 85 GLY A CA 1
ATOM 675 C C . GLY A 1 85 ? 4.922 -9.137 -3.115 1.00 95.56 85 GLY A C 1
ATOM 676 O O . GLY A 1 85 ? 3.908 -9.823 -3.246 1.00 95.56 85 GLY A O 1
ATOM 677 N N . ARG A 1 86 ? 5.519 -9.052 -1.920 1.00 92.50 86 ARG A N 1
ATOM 678 C CA . ARG A 1 86 ? 5.035 -9.851 -0.772 1.00 92.50 86 ARG A CA 1
ATOM 679 C C . ARG A 1 86 ? 3.842 -9.239 -0.055 1.00 92.50 86 ARG A C 1
ATOM 681 O O . ARG A 1 86 ? 3.090 -9.992 0.564 1.00 92.50 86 ARG A O 1
ATOM 688 N N . ILE A 1 87 ? 3.718 -7.913 -0.055 1.00 92.31 87 ILE A N 1
ATOM 689 C CA . ILE A 1 87 ? 2.748 -7.217 0.797 1.00 92.31 87 ILE A CA 1
ATOM 690 C C . ILE A 1 87 ? 1.603 -6.647 -0.031 1.00 92.31 87 ILE A C 1
ATOM 692 O O . ILE A 1 87 ? 0.468 -7.061 0.175 1.00 92.31 87 ILE A O 1
ATOM 696 N N . LEU A 1 88 ? 1.875 -5.712 -0.942 1.00 95.50 88 LEU A N 1
ATOM 697 C CA . LEU A 1 88 ? 0.811 -4.933 -1.581 1.00 95.50 88 LEU A CA 1
ATOM 698 C C . LEU A 1 88 ? 0.060 -5.721 -2.666 1.00 95.50 88 LEU A C 1
ATOM 700 O O . LEU A 1 88 ? -1.148 -5.579 -2.805 1.00 95.50 88 LEU A O 1
ATOM 704 N N . SER A 1 89 ? 0.747 -6.582 -3.416 1.00 95.44 89 SER A N 1
ATOM 705 C CA . SER A 1 89 ? 0.122 -7.369 -4.494 1.00 95.44 89 SER A CA 1
ATOM 706 C C . SER A 1 89 ? -0.550 -8.658 -4.012 1.00 95.44 89 SER A C 1
ATOM 708 O O . SER A 1 89 ? -1.084 -9.414 -4.826 1.00 95.44 89 SER A O 1
ATOM 710 N N . ASP A 1 90 ? -0.547 -8.932 -2.704 1.00 92.69 90 ASP A N 1
ATOM 711 C CA . ASP A 1 90 ? -1.226 -10.091 -2.125 1.00 92.69 90 ASP A CA 1
ATOM 712 C C . ASP A 1 90 ? -2.749 -9.901 -2.144 1.00 92.69 90 ASP A C 1
ATOM 714 O O . ASP A 1 90 ? -3.361 -9.435 -1.182 1.00 92.69 90 ASP A O 1
ATOM 718 N N . CYS A 1 91 ? -3.358 -10.296 -3.263 1.00 92.50 91 CYS A N 1
ATOM 719 C CA . CYS A 1 91 ? -4.779 -10.087 -3.514 1.00 92.50 91 CYS A CA 1
ATOM 720 C C . CYS A 1 91 ? -5.700 -11.193 -2.972 1.00 92.50 91 CYS A C 1
ATOM 722 O O . CYS A 1 91 ? -6.835 -11.329 -3.423 1.00 92.50 91 CYS A O 1
ATOM 724 N N . ARG A 1 92 ? -5.239 -12.013 -2.016 1.00 90.88 92 ARG A N 1
ATOM 725 C CA . ARG A 1 92 ? -6.062 -13.093 -1.434 1.00 90.88 92 ARG A CA 1
ATOM 726 C C . ARG A 1 92 ? -7.232 -12.572 -0.600 1.00 90.88 92 ARG A C 1
ATOM 728 O O . ARG A 1 92 ? -8.229 -13.272 -0.459 1.00 90.88 92 ARG A O 1
ATOM 735 N N . ILE A 1 93 ? -7.081 -11.377 -0.024 1.00 91.62 93 ILE A N 1
ATOM 736 C CA . ILE A 1 93 ? -8.068 -10.755 0.872 1.00 91.62 93 ILE A CA 1
ATOM 737 C C . ILE A 1 93 ? -8.553 -9.410 0.325 1.00 91.62 93 ILE A C 1
ATOM 739 O O . ILE A 1 93 ? -9.757 -9.174 0.284 1.00 91.62 93 ILE A O 1
ATOM 743 N N . LEU A 1 94 ? -7.633 -8.530 -0.081 1.00 95.62 94 LEU A N 1
ATOM 744 C CA . LEU A 1 94 ? -7.945 -7.219 -0.655 1.00 95.62 94 LEU A CA 1
ATOM 745 C C . LEU A 1 94 ? -7.521 -7.193 -2.115 1.00 95.62 94 LEU A C 1
ATOM 747 O O . LEU A 1 94 ? -6.400 -7.579 -2.414 1.00 95.62 94 LEU A O 1
ATOM 751 N N . ASP A 1 95 ? -8.369 -6.703 -3.014 1.00 97.00 95 ASP A N 1
ATOM 752 C CA . ASP A 1 95 ? -7.936 -6.460 -4.389 1.00 97.00 95 ASP A CA 1
ATOM 753 C C . ASP A 1 95 ? -6.941 -5.280 -4.471 1.00 97.00 95 ASP A C 1
ATOM 755 O O . ASP A 1 95 ? -6.699 -4.553 -3.500 1.00 97.00 95 ASP A O 1
ATOM 759 N N . ALA A 1 96 ? -6.340 -5.074 -5.645 1.00 97.06 96 ALA A N 1
ATOM 760 C CA . ALA A 1 96 ? -5.329 -4.035 -5.835 1.00 97.06 96 ALA A CA 1
ATOM 761 C C . ALA A 1 96 ? -5.878 -2.610 -5.596 1.00 97.06 96 ALA A C 1
ATOM 763 O O . ALA A 1 96 ? -5.154 -1.744 -5.101 1.00 97.06 96 ALA A O 1
ATOM 764 N N . LYS A 1 97 ? -7.164 -2.374 -5.895 1.00 98.12 97 LYS A N 1
ATOM 765 C CA . LYS A 1 97 ? -7.841 -1.090 -5.677 1.00 98.12 97 LYS A CA 1
ATOM 766 C C . LYS A 1 97 ? -7.998 -0.812 -4.183 1.00 98.12 97 LYS A C 1
ATOM 768 O O . LYS A 1 97 ? -7.595 0.247 -3.705 1.00 98.12 97 LYS A O 1
ATOM 773 N N . SER A 1 98 ? -8.559 -1.763 -3.442 1.00 98.31 98 SER A N 1
ATOM 774 C CA . SER A 1 98 ? -8.732 -1.689 -1.993 1.00 98.31 98 SER A CA 1
ATOM 775 C C . SER A 1 98 ? -7.394 -1.543 -1.281 1.00 98.31 98 SER A C 1
ATOM 777 O O . SER A 1 98 ? -7.283 -0.720 -0.372 1.00 98.31 98 SER A O 1
ATOM 779 N N . THR A 1 99 ? -6.361 -2.261 -1.726 1.00 97.81 99 THR A N 1
ATOM 780 C CA . THR A 1 99 ? -5.012 -2.107 -1.178 1.00 97.81 99 THR A CA 1
ATOM 781 C C . THR A 1 99 ? -4.483 -0.687 -1.368 1.00 97.81 99 THR A C 1
ATOM 783 O O . THR A 1 99 ? -4.007 -0.094 -0.402 1.00 97.81 99 THR A O 1
ATOM 786 N N . GLU A 1 100 ? -4.615 -0.084 -2.554 1.00 97.94 100 GLU A N 1
ATOM 787 C CA . GLU A 1 100 ? -4.163 1.298 -2.770 1.00 97.94 100 GLU A CA 1
ATOM 788 C C . GLU A 1 100 ? -4.963 2.333 -1.965 1.00 97.94 100 GLU A C 1
ATOM 790 O O . GLU A 1 100 ? -4.383 3.295 -1.458 1.00 97.94 100 GLU A O 1
ATOM 795 N N . LEU A 1 10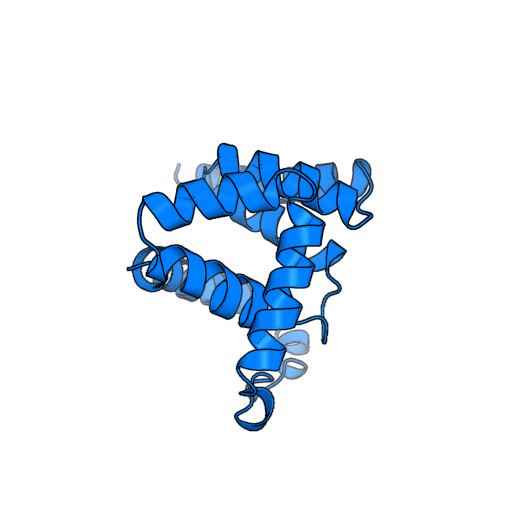1 ? -6.270 2.131 -1.768 1.00 98.50 101 LEU A N 1
ATOM 796 C CA . LEU A 1 101 ? -7.074 2.986 -0.885 1.00 98.50 101 LEU A CA 1
ATOM 797 C C . LEU A 1 101 ? -6.589 2.904 0.574 1.00 98.50 101 LEU A C 1
ATOM 799 O O . LEU A 1 101 ? -6.450 3.937 1.238 1.00 98.50 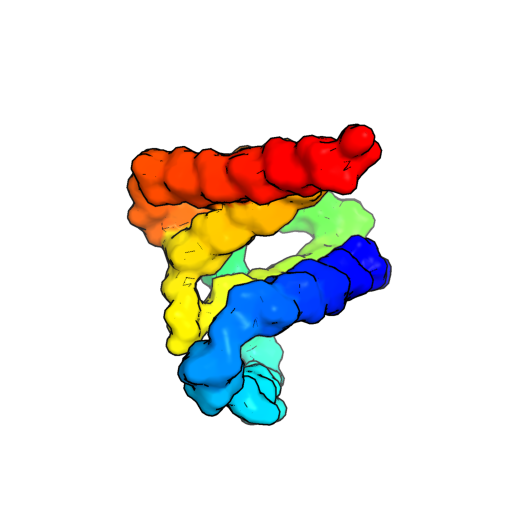101 LEU A O 1
ATOM 803 N N . CYS A 1 102 ? -6.245 1.708 1.065 1.00 97.50 102 CYS A N 1
ATOM 804 C CA . CYS A 1 102 ? -5.598 1.539 2.369 1.00 97.50 102 CYS A CA 1
ATOM 805 C C . CYS A 1 102 ? -4.212 2.205 2.416 1.00 97.50 102 CYS A C 1
ATOM 807 O O . CYS A 1 102 ? -3.886 2.867 3.405 1.00 97.50 102 CYS A O 1
ATOM 809 N N . THR A 1 103 ? -3.417 2.093 1.346 1.00 97.12 103 THR A N 1
ATOM 810 C CA . THR A 1 103 ? -2.111 2.758 1.221 1.00 97.12 103 THR A CA 1
ATOM 811 C C . THR A 1 103 ? -2.253 4.278 1.334 1.00 97.12 103 THR A C 1
ATOM 813 O O . THR A 1 103 ? -1.521 4.902 2.102 1.00 97.12 103 THR A O 1
ATOM 816 N N . ILE A 1 104 ? -3.232 4.891 0.658 1.00 98.06 104 ILE A N 1
ATOM 817 C CA . ILE A 1 104 ? -3.547 6.326 0.790 1.00 98.06 104 ILE A CA 1
ATOM 818 C C . ILE A 1 104 ? -3.842 6.682 2.252 1.00 98.06 104 ILE A C 1
ATOM 820 O O . ILE A 1 104 ? -3.271 7.643 2.779 1.00 98.06 104 ILE A O 1
ATOM 824 N N . GLY A 1 105 ? -4.677 5.879 2.918 1.00 96.38 105 GLY A N 1
ATOM 825 C CA . GLY A 1 105 ? -5.018 6.059 4.328 1.00 96.38 105 GLY A CA 1
ATOM 826 C C . GLY A 1 105 ? -3.807 6.016 5.266 1.00 96.38 105 GLY A C 1
ATOM 827 O O . GLY A 1 105 ? -3.757 6.777 6.228 1.00 96.38 105 GLY A O 1
ATOM 828 N N . ALA A 1 106 ? -2.800 5.189 4.967 1.00 94.50 106 ALA A N 1
ATOM 829 C CA . ALA A 1 106 ? -1.568 5.072 5.752 1.00 94.50 106 ALA A CA 1
ATOM 830 C C . ALA A 1 106 ? -0.522 6.163 5.437 1.00 94.50 106 ALA A C 1
ATOM 832 O O . ALA A 1 106 ? 0.215 6.613 6.324 1.00 94.50 106 ALA A O 1
ATOM 833 N N . LEU A 1 107 ? -0.444 6.615 4.181 1.00 95.69 107 LEU A N 1
ATOM 834 C CA . LEU A 1 107 ? 0.499 7.652 3.747 1.00 95.69 107 LEU A CA 1
ATOM 835 C C . LEU A 1 107 ? 0.120 9.039 4.273 1.00 95.69 107 LEU A C 1
ATOM 837 O O . LEU A 1 107 ? 1.004 9.841 4.576 1.00 95.69 107 LEU A O 1
ATOM 841 N N . PHE A 1 108 ? -1.176 9.311 4.417 1.00 94.44 108 PHE A N 1
ATOM 842 C CA . PHE A 1 108 ? -1.686 10.593 4.900 1.00 94.44 108 PHE A CA 1
ATOM 843 C C . PHE A 1 108 ? -1.151 10.971 6.303 1.00 94.44 108 PHE A C 1
ATOM 845 O O . PHE A 1 108 ? -0.447 11.978 6.402 1.00 94.44 108 PHE A O 1
ATOM 852 N N . PRO A 1 109 ? -1.343 10.167 7.374 1.00 91.50 109 PRO A N 1
ATOM 853 C CA . PRO A 1 109 ? -0.775 10.446 8.700 1.00 91.50 109 PRO A CA 1
ATOM 854 C C . PRO A 1 109 ? 0.754 10.298 8.755 1.00 91.50 109 PRO A C 1
ATOM 856 O O . PRO A 1 109 ? 1.378 10.624 9.764 1.00 91.50 109 PRO A O 1
ATOM 859 N N . SER A 1 110 ? 1.378 9.773 7.698 1.00 91.62 110 SER A N 1
ATOM 860 C CA . SER A 1 110 ? 2.835 9.668 7.584 1.00 91.62 110 SER A CA 1
ATOM 861 C C . SER A 1 110 ? 3.485 10.927 6.999 1.00 91.62 110 SER A C 1
ATOM 863 O O . SER A 1 110 ? 4.708 11.015 7.008 1.00 91.62 110 SER A O 1
ATOM 865 N N . ASN A 1 111 ? 2.692 11.903 6.536 1.00 92.75 111 ASN A N 1
ATOM 866 C CA . ASN A 1 111 ? 3.141 13.194 6.004 1.00 92.75 111 ASN A CA 1
ATOM 867 C C . ASN A 1 111 ? 4.202 13.081 4.887 1.00 92.75 111 ASN A C 1
ATOM 869 O O . ASN A 1 111 ? 5.234 13.750 4.899 1.00 92.75 111 ASN A O 1
ATOM 873 N N . VAL A 1 112 ? 3.936 12.216 3.905 1.00 95.31 112 VAL A N 1
ATOM 874 C CA . VAL A 1 112 ? 4.811 11.948 2.748 1.00 95.31 112 VAL A CA 1
ATOM 875 C C . VAL A 1 112 ? 4.119 12.364 1.436 1.00 95.31 112 VAL A C 1
ATOM 877 O O . VAL A 1 112 ? 3.618 11.521 0.688 1.00 95.31 112 VAL A O 1
ATOM 880 N N . PRO A 1 113 ? 4.030 13.676 1.132 1.00 96.56 113 PRO A N 1
ATOM 881 C CA . PRO A 1 113 ? 3.126 14.204 0.103 1.00 96.56 113 PRO A CA 1
ATOM 882 C C . PRO A 1 113 ? 3.443 13.732 -1.323 1.00 96.56 113 PRO A C 1
ATOM 884 O O . PRO A 1 113 ? 2.529 13.556 -2.128 1.00 96.56 113 PRO A O 1
ATOM 887 N N . ALA A 1 114 ? 4.718 13.493 -1.650 1.00 96.19 114 ALA A N 1
ATOM 888 C CA . ALA A 1 114 ? 5.106 12.987 -2.968 1.00 96.19 114 ALA A CA 1
ATOM 889 C C . ALA A 1 114 ? 4.589 11.555 -3.205 1.00 96.19 114 ALA A C 1
ATOM 891 O O . ALA A 1 114 ? 4.059 11.248 -4.277 1.00 96.19 114 ALA A O 1
ATOM 892 N N . GLN A 1 115 ? 4.699 10.697 -2.189 1.00 96.69 115 GLN A N 1
ATOM 893 C CA . GLN A 1 115 ? 4.173 9.337 -2.200 1.00 96.69 115 GLN A CA 1
ATOM 894 C C . GLN A 1 115 ? 2.645 9.374 -2.223 1.00 96.69 115 GLN A C 1
ATOM 896 O O . GLN A 1 115 ? 2.049 8.784 -3.119 1.00 96.69 115 GLN A O 1
ATOM 901 N N . LEU A 1 116 ? 2.013 10.149 -1.334 1.00 97.88 116 LEU A N 1
ATOM 902 C CA . LEU A 1 116 ? 0.554 10.288 -1.284 1.00 97.88 116 LEU A CA 1
ATOM 903 C C . LEU A 1 116 ? -0.029 10.690 -2.645 1.00 97.88 116 LEU A C 1
ATOM 905 O O . LEU A 1 116 ? -0.953 10.046 -3.133 1.00 97.88 116 LEU A O 1
ATOM 909 N N . LYS A 1 117 ? 0.546 11.707 -3.301 1.00 97.88 117 LYS A N 1
ATOM 910 C CA . LYS A 1 117 ? 0.121 12.127 -4.643 1.00 97.88 117 LYS A CA 1
ATOM 911 C C . LYS A 1 117 ? 0.216 10.987 -5.656 1.00 97.88 117 LYS A C 1
ATOM 913 O O . LYS A 1 117 ? -0.693 10.805 -6.461 1.00 97.88 117 LYS A O 1
ATOM 918 N N . SER A 1 118 ? 1.319 10.244 -5.635 1.00 97.50 118 SER A N 1
ATOM 919 C CA . SER A 1 118 ? 1.553 9.170 -6.601 1.00 97.50 118 SER A CA 1
ATOM 920 C C . SER A 1 118 ? 0.564 8.016 -6.416 1.00 97.50 118 SER A C 1
ATOM 922 O O . SER A 1 118 ? 0.031 7.525 -7.405 1.00 97.50 118 SER A O 1
ATOM 924 N N . HIS A 1 119 ? 0.253 7.654 -5.170 1.00 98.25 119 HIS A N 1
ATOM 925 C CA . HIS A 1 119 ? -0.709 6.598 -4.841 1.00 98.25 119 HIS A CA 1
ATOM 926 C C . HIS A 1 119 ? -2.171 7.022 -5.051 1.00 98.25 119 HIS A C 1
ATOM 928 O O . HIS A 1 119 ? -2.977 6.207 -5.472 1.00 98.25 119 HIS A O 1
ATOM 934 N N . VAL A 1 120 ? -2.524 8.303 -4.887 1.00 98.31 120 VAL A N 1
ATOM 935 C CA . VAL A 1 120 ? -3.847 8.821 -5.301 1.00 98.31 120 VAL A CA 1
ATOM 936 C C . VAL A 1 120 ? -4.075 8.622 -6.801 1.00 98.31 120 VAL A C 1
ATOM 938 O O . VAL A 1 120 ? -5.121 8.132 -7.219 1.00 98.31 120 VAL A O 1
ATOM 941 N N . ILE A 1 121 ? -3.079 8.964 -7.622 1.00 98.25 121 ILE A N 1
ATOM 942 C CA . ILE A 1 121 ? -3.157 8.750 -9.073 1.00 98.25 121 ILE A CA 1
ATOM 943 C C . ILE A 1 121 ? -3.165 7.244 -9.388 1.00 98.25 121 ILE A C 1
ATOM 945 O O . ILE A 1 121 ? -3.908 6.804 -10.265 1.00 98.25 121 ILE A O 1
ATOM 949 N N . GLY A 1 122 ? -2.352 6.462 -8.673 1.00 98.12 122 GLY A N 1
ATOM 950 C CA . GLY A 1 122 ? -2.277 5.007 -8.792 1.00 98.12 122 GLY A CA 1
ATOM 951 C C . GLY A 1 122 ? -3.604 4.310 -8.509 1.00 98.12 122 GLY A C 1
ATOM 952 O O . GLY A 1 122 ? -4.063 3.533 -9.340 1.00 98.12 122 GLY A O 1
ATOM 953 N N . ALA A 1 123 ? -4.275 4.655 -7.411 1.00 98.38 123 ALA A N 1
ATOM 954 C CA . ALA A 1 123 ? -5.591 4.126 -7.067 1.00 98.38 123 ALA A CA 1
ATOM 955 C C . ALA A 1 123 ? -6.607 4.357 -8.195 1.00 98.38 123 ALA A C 1
ATOM 957 O O . ALA A 1 123 ? -7.316 3.430 -8.580 1.00 98.38 123 ALA A O 1
ATOM 958 N N . GLY A 1 124 ? -6.623 5.556 -8.790 1.00 98.44 124 GLY A N 1
ATOM 959 C CA . GLY A 1 124 ? -7.482 5.856 -9.940 1.00 98.44 124 GLY A CA 1
ATOM 960 C C . GLY A 1 124 ? -7.193 4.972 -11.159 1.00 98.44 124 GLY A C 1
ATOM 961 O O . GLY A 1 124 ? -8.114 4.512 -11.828 1.00 98.44 124 GLY A O 1
ATOM 962 N N . ARG A 1 125 ? -5.918 4.658 -11.424 1.00 98.19 125 ARG A N 1
ATOM 963 C CA . ARG A 1 125 ? -5.521 3.727 -12.502 1.00 98.19 125 ARG A CA 1
ATOM 964 C C . ARG A 1 125 ? -5.947 2.289 -12.230 1.00 98.19 125 ARG A C 1
ATOM 966 O O . ARG A 1 125 ? -6.232 1.564 -13.175 1.00 98.19 125 ARG A O 1
ATOM 973 N N . LEU A 1 126 ? -6.011 1.900 -10.960 1.00 97.88 126 LEU A N 1
ATOM 974 C CA . LEU A 1 126 ? -6.517 0.599 -10.524 1.00 97.88 126 LEU A CA 1
ATOM 975 C C . LEU A 1 126 ? -8.049 0.565 -10.386 1.00 97.88 126 LEU A C 1
ATOM 977 O O . LEU A 1 126 ? -8.597 -0.429 -9.917 1.00 97.88 126 LEU A O 1
ATOM 981 N N . GLY A 1 127 ? -8.749 1.622 -10.810 1.00 98.06 127 GLY A N 1
ATOM 982 C CA . GLY A 1 127 ? -10.209 1.656 -10.879 1.00 98.06 127 GLY A CA 1
ATOM 983 C C . GLY A 1 127 ? -10.908 2.254 -9.659 1.00 98.06 127 GLY A C 1
ATOM 984 O O . GLY A 1 127 ? -12.123 2.109 -9.547 1.00 98.06 127 GLY A O 1
ATOM 985 N N . ALA A 1 128 ? -10.188 2.920 -8.749 1.00 98.56 128 ALA A N 1
ATOM 986 C CA . ALA A 1 128 ? -10.827 3.713 -7.701 1.00 98.56 128 ALA A CA 1
ATOM 987 C C . ALA A 1 128 ? -11.486 4.965 -8.287 1.00 98.56 128 ALA A C 1
ATOM 989 O O . ALA A 1 128 ? -10.875 5.727 -9.039 1.00 98.56 128 ALA A O 1
ATOM 990 N N . SER A 1 129 ? -12.738 5.192 -7.911 1.00 98.62 129 SER A N 1
ATOM 991 C CA . SER A 1 129 ? -13.455 6.430 -8.193 1.00 98.62 129 SER A CA 1
ATOM 992 C C . SER A 1 129 ? -12.903 7.595 -7.366 1.00 98.62 129 SER A C 1
ATOM 994 O O . SER A 1 129 ? -12.293 7.409 -6.309 1.00 98.62 129 SER A O 1
ATOM 996 N N . SER A 1 130 ? -13.159 8.821 -7.826 1.00 98.31 130 SER A N 1
ATOM 997 C CA . SER A 1 130 ? -12.824 10.030 -7.065 1.00 98.31 130 SER A CA 1
ATOM 998 C C . SER A 1 130 ? -13.469 10.029 -5.676 1.00 98.31 130 SER A C 1
ATOM 1000 O O . SER A 1 130 ? -12.817 10.416 -4.710 1.00 98.31 130 SER A O 1
ATOM 1002 N N . ASP A 1 131 ? -14.706 9.538 -5.560 1.00 98.56 131 ASP A N 1
ATOM 1003 C CA . ASP A 1 131 ? -15.433 9.486 -4.289 1.00 98.56 131 ASP A CA 1
ATOM 1004 C C . ASP A 1 131 ? -14.785 8.506 -3.301 1.00 98.56 131 ASP A C 1
ATOM 1006 O O . ASP A 1 131 ? -14.610 8.842 -2.131 1.00 98.56 131 ASP A O 1
ATOM 1010 N N . GLU A 1 132 ? -14.349 7.325 -3.759 1.00 98.62 132 GLU A N 1
ATOM 1011 C CA . GLU A 1 132 ? -13.608 6.367 -2.921 1.00 98.62 132 GLU A CA 1
ATOM 1012 C C . GLU A 1 132 ? -12.277 6.957 -2.429 1.00 98.62 132 GLU A C 1
ATOM 1014 O O . GLU A 1 132 ? -11.918 6.812 -1.257 1.00 98.62 132 GLU A O 1
ATOM 1019 N N . ILE A 1 133 ? -11.548 7.654 -3.306 1.00 98.62 133 ILE A N 1
ATOM 1020 C CA . ILE A 1 133 ? -10.272 8.300 -2.971 1.00 98.62 133 ILE A CA 1
ATOM 1021 C C . ILE A 1 133 ? -10.479 9.423 -1.948 1.00 98.62 133 ILE A C 1
ATOM 1023 O O . ILE A 1 133 ? -9.734 9.514 -0.965 1.00 98.62 133 ILE A O 1
ATOM 1027 N N . GLU A 1 134 ? -11.474 10.287 -2.155 1.00 98.19 134 GLU A N 1
ATOM 1028 C CA . GLU A 1 134 ? -11.775 11.369 -1.218 1.00 98.19 134 GLU A CA 1
ATOM 1029 C C . GLU A 1 134 ? -12.295 10.830 0.116 1.00 98.19 134 GLU A C 1
ATOM 1031 O O . GLU A 1 134 ? -11.893 11.339 1.163 1.00 98.19 134 GLU A O 1
ATOM 1036 N N . ALA A 1 135 ? -13.079 9.748 0.114 1.00 98.25 135 ALA A N 1
ATOM 1037 C CA . ALA A 1 135 ? -13.493 9.067 1.336 1.00 98.25 135 ALA A CA 1
ATOM 1038 C C . ALA A 1 135 ? -12.287 8.527 2.124 1.00 98.25 135 ALA A C 1
ATOM 1040 O O . ALA A 1 135 ? -12.177 8.782 3.325 1.00 98.25 135 ALA A O 1
ATOM 1041 N N . ALA A 1 136 ? -11.337 7.855 1.463 1.00 97.94 136 ALA A N 1
ATOM 1042 C CA . ALA A 1 136 ? -10.122 7.354 2.112 1.00 97.94 136 ALA A CA 1
ATOM 1043 C C . ALA A 1 136 ? -9.298 8.490 2.748 1.00 97.94 136 ALA A C 1
ATOM 1045 O O . ALA A 1 136 ? -8.869 8.391 3.902 1.00 97.94 136 ALA A O 1
ATOM 1046 N N . LYS A 1 137 ? -9.126 9.610 2.032 1.00 97.38 137 LYS A N 1
ATOM 1047 C CA . LYS A 1 137 ? -8.444 10.809 2.551 1.00 97.38 137 LYS A CA 1
ATOM 1048 C C . LYS A 1 137 ? -9.204 11.449 3.713 1.00 97.38 137 LYS A C 1
ATOM 1050 O O . LYS A 1 137 ? -8.577 11.873 4.682 1.00 97.38 137 LYS A O 1
ATOM 1055 N N . ALA A 1 138 ? -10.532 11.527 3.632 1.00 96.81 138 ALA A N 1
ATOM 1056 C CA . ALA A 1 138 ? -11.371 12.098 4.679 1.00 96.81 138 ALA A CA 1
ATOM 1057 C C . ALA A 1 138 ? -11.279 11.282 5.975 1.00 96.81 138 ALA A C 1
ATOM 1059 O O . ALA A 1 138 ? -11.038 11.858 7.035 1.00 96.81 138 ALA A O 1
ATOM 1060 N N . ILE A 1 139 ? -11.368 9.951 5.886 1.00 95.62 139 ILE A N 1
ATOM 1061 C CA . ILE A 1 139 ? -11.188 9.048 7.032 1.00 95.62 139 ILE A CA 1
ATOM 1062 C C . ILE A 1 139 ? -9.800 9.242 7.649 1.00 95.62 139 ILE A C 1
ATOM 1064 O O . ILE A 1 139 ? -9.684 9.439 8.858 1.00 95.62 139 ILE A O 1
ATOM 1068 N N . ALA A 1 140 ? -8.744 9.264 6.833 1.00 94.44 140 ALA A N 1
ATOM 1069 C CA . ALA A 1 140 ? -7.387 9.460 7.337 1.00 94.44 140 ALA A CA 1
ATOM 1070 C C . ALA A 1 140 ? -7.207 10.822 8.030 1.00 94.44 140 ALA A C 1
ATOM 1072 O O . ALA A 1 140 ? -6.578 10.912 9.086 1.00 94.44 140 ALA A O 1
ATOM 1073 N N . LYS A 1 141 ? -7.817 11.881 7.485 1.00 94.19 141 LYS A N 1
ATOM 1074 C CA . LYS A 1 141 ? -7.825 13.216 8.093 1.00 94.19 141 LYS A CA 1
ATOM 1075 C C . LYS A 1 141 ? -8.545 13.227 9.444 1.00 94.19 141 LYS A C 1
ATOM 1077 O O . LYS A 1 141 ? -8.049 13.869 10.367 1.00 94.19 141 LYS A O 1
ATOM 1082 N N . LEU A 1 142 ? -9.672 12.524 9.580 1.00 92.81 142 LEU A N 1
ATOM 1083 C CA . LEU A 1 142 ? -10.394 12.411 10.854 1.00 92.81 142 LEU A CA 1
ATOM 1084 C C . LEU A 1 142 ? -9.519 11.775 11.940 1.00 92.81 142 LEU A C 1
ATOM 1086 O O . LEU A 1 142 ? -9.452 12.302 13.050 1.00 92.81 142 LEU A O 1
ATOM 1090 N N . VAL A 1 143 ? -8.782 10.711 11.606 1.00 86.50 143 VAL A N 1
ATOM 1091 C CA . VAL A 1 143 ? -7.835 10.076 12.538 1.00 86.50 143 VAL A CA 1
ATOM 1092 C C . VAL A 1 143 ? -6.753 11.066 12.985 1.00 86.50 143 VAL A C 1
ATOM 1094 O O . VAL A 1 143 ? -6.445 11.142 14.173 1.00 86.50 143 VAL A O 1
ATOM 1097 N N . CYS A 1 144 ? -6.203 11.865 12.063 1.00 88.12 144 CYS A N 1
ATOM 1098 C CA . CYS A 1 144 ? -5.213 12.890 12.404 1.00 88.12 144 CYS 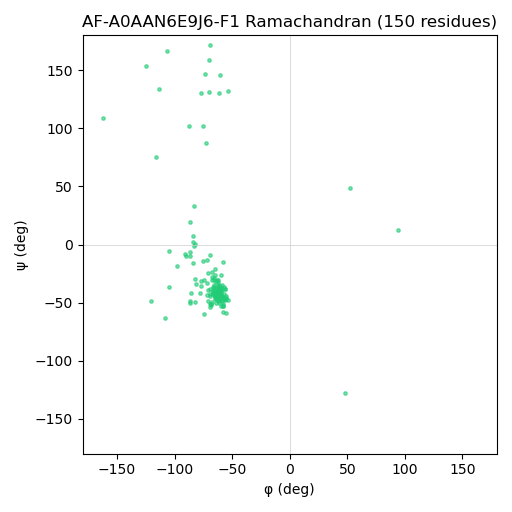A CA 1
ATOM 1099 C C . CYS A 1 144 ? -5.772 13.971 13.339 1.00 88.12 144 CYS A C 1
ATOM 1101 O O . CYS A 1 144 ? -5.082 14.367 14.274 1.00 88.12 144 CYS A O 1
ATOM 1103 N N . ILE A 1 145 ? -7.000 14.445 13.107 1.00 88.69 145 ILE A N 1
ATOM 1104 C CA . ILE A 1 145 ? -7.638 15.469 13.951 1.00 88.69 145 ILE A CA 1
ATOM 1105 C C . ILE A 1 145 ? -7.846 14.935 15.370 1.00 88.69 145 ILE A C 1
ATOM 1107 O O . ILE A 1 145 ? -7.454 15.592 16.333 1.00 88.69 145 ILE A O 1
ATOM 1111 N N . GLN A 1 146 ? -8.398 13.726 15.499 1.00 78.44 146 GLN A N 1
ATOM 1112 C CA . GLN A 1 146 ? -8.651 13.111 16.802 1.00 78.44 146 GLN A CA 1
ATOM 1113 C C . GLN A 1 146 ? -7.350 12.878 17.585 1.00 78.44 146 GLN A C 1
ATOM 1115 O O . GLN A 1 146 ? -7.305 13.088 18.793 1.00 78.44 146 GLN A O 1
ATOM 1120 N N . ALA A 1 147 ? -6.274 12.483 16.898 1.00 74.75 147 ALA A N 1
ATOM 1121 C CA . ALA A 1 147 ? -4.969 12.276 17.518 1.00 74.75 147 ALA A CA 1
ATOM 1122 C C . ALA A 1 147 ? -4.337 13.571 18.057 1.00 74.75 147 ALA A C 1
ATOM 1124 O O . ALA A 1 147 ? -3.561 13.507 19.009 1.00 74.75 147 ALA A O 1
ATOM 1125 N N . THR A 1 148 ? -4.644 14.723 17.455 1.00 71.69 148 THR A N 1
ATOM 1126 C CA . THR A 1 148 ? -4.193 16.034 17.942 1.00 71.69 148 THR A CA 1
ATOM 1127 C C . THR A 1 148 ? -5.035 16.500 19.127 1.00 71.69 148 THR A C 1
ATOM 1129 O O . THR A 1 148 ? -4.471 16.944 20.114 1.00 71.69 148 THR A O 1
ATOM 1132 N N . ALA A 1 149 ? -6.358 16.311 19.080 1.00 67.81 149 ALA A N 1
ATOM 1133 C CA . ALA A 1 149 ? -7.268 16.705 20.160 1.00 67.81 149 ALA A CA 1
ATOM 1134 C C . ALA A 1 149 ? -7.053 15.937 21.482 1.00 67.81 149 ALA A C 1
ATOM 1136 O O . ALA A 1 149 ? -7.45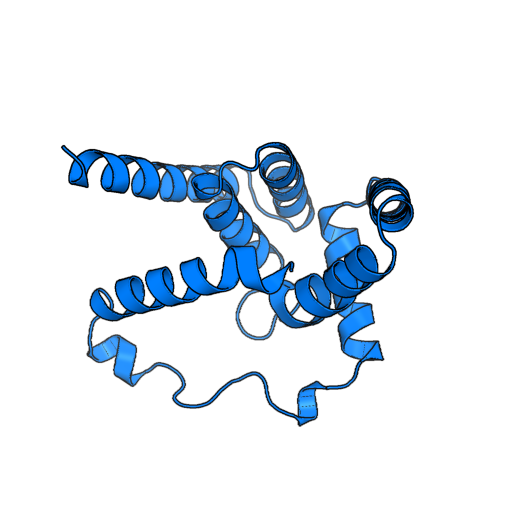7 16.414 22.531 1.00 67.81 149 ALA A O 1
ATOM 1137 N N . LEU A 1 150 ? -6.432 14.752 21.443 1.00 60.38 150 LEU A N 1
ATOM 1138 C CA . LEU A 1 150 ? -6.069 13.966 22.633 1.00 60.38 150 LEU A CA 1
ATOM 1139 C C . LEU A 1 150 ? -4.738 14.397 23.281 1.00 60.38 150 LEU A C 1
ATOM 1141 O O . LEU A 1 150 ? -4.301 13.763 24.242 1.00 60.38 150 LEU A O 1
ATOM 1145 N N . ARG A 1 151 ? -4.040 15.390 22.716 1.00 56.44 151 ARG A N 1
ATOM 1146 C CA . ARG A 1 151 ? -2.742 15.885 23.215 1.00 56.44 151 ARG A CA 1
ATOM 1147 C C . ARG A 1 151 ? -2.837 17.226 23.946 1.00 56.44 151 ARG A C 1
ATOM 1149 O O . ARG A 1 151 ? -1.821 17.643 24.498 1.00 56.44 151 ARG A O 1
ATOM 1156 N N . ASP A 1 152 ? -4.019 17.836 23.944 1.00 45.44 152 ASP A N 1
ATOM 1157 C CA . ASP A 1 152 ? -4.374 19.055 24.678 1.00 45.44 152 ASP A CA 1
ATOM 1158 C C . ASP A 1 152 ? -5.238 18.693 25.898 1.00 45.44 152 ASP A C 1
ATOM 1160 O O . ASP A 1 152 ? -5.106 19.377 26.939 1.00 45.44 152 ASP A O 1
#

Nearest PDB structures (foldseek):
  2af7-assembly1_A  TM=8.798E-01  e=8.160E-03  Methanothermobacter thermautotrophicus
  2af7-assembly1_F  TM=9.075E-01  e=1.370E-02  Methanothermobacter thermautotrophicus
  5dik-assembly1_A  TM=7.366E-01  e=4.407E-01  Legionella pneumophila
  3bey-assembly1_F  TM=8.144E-01  e=8.207E-01  Methanothermobacter thermautotrophicus str. Delta H
  2cwq-assembly1_C-2  TM=7.098E-01  e=3.974E-01  Thermus thermophilus HB8

Secondary structure (DSSP, 8-state):
-HHHHHHHHHHHHHHHHHHHS-HHHHTTS-SS-S--GGG--HHHHHHHHHHHHHHHHGGGHHHHHHHHHHH-HHHHHIIIIIIIIIIIT-TTTS-HHHHHHHHHHHHTTTT-HHHHHHHHHHHHHTT--HHHHHHHHHHHHHHHHHHHHT--

Radius of gyration: 16.79 Å; Cα contacts (8 Å, |Δi|>4): 124; chains: 1; bounding box: 37×42×42 Å